Protein AF-A0A142XXQ1-F1 (afdb_monomer_lite)

Structure (mmCIF, N/CA/C/O backbone):
data_AF-A0A142XXQ1-F1
#
_entry.id   AF-A0A142XXQ1-F1
#
loop_
_atom_site.group_PDB
_atom_site.id
_atom_site.type_symbol
_atom_site.label_atom_id
_atom_site.label_alt_id
_atom_site.label_comp_id
_atom_site.label_asym_id
_atom_site.label_entity_id
_atom_site.label_seq_id
_atom_site.pdbx_PDB_ins_code
_atom_site.Cartn_x
_atom_site.Cartn_y
_atom_site.Cartn_z
_atom_site.occupancy
_atom_site.B_iso_or_equiv
_atom_site.auth_seq_id
_atom_site.auth_comp_id
_atom_site.auth_asym_id
_atom_site.auth_atom_id
_atom_site.pdbx_PDB_model_num
ATOM 1 N N . MET A 1 1 ? -25.961 -19.374 -1.784 1.00 35.44 1 MET A N 1
ATOM 2 C CA . MET A 1 1 ? -25.341 -18.163 -1.207 1.00 35.44 1 MET A CA 1
ATOM 3 C C . MET A 1 1 ? -23.900 -18.529 -0.910 1.00 35.44 1 MET A C 1
ATOM 5 O O . MET A 1 1 ? -23.683 -19.316 -0.005 1.00 35.44 1 MET A O 1
ATOM 9 N N . SER A 1 2 ? -22.962 -18.118 -1.765 1.00 38.94 2 SER A N 1
ATOM 10 C CA . SER A 1 2 ? -21.554 -18.515 -1.642 1.00 38.94 2 SER A CA 1
ATOM 11 C C . SER A 1 2 ? -20.937 -17.800 -0.444 1.00 38.94 2 SER A C 1
ATOM 13 O O . SER A 1 2 ? -20.939 -16.570 -0.411 1.00 38.94 2 SER A O 1
ATOM 15 N N . GLU A 1 3 ? -20.438 -18.556 0.531 1.00 44.56 3 GLU A N 1
ATOM 16 C CA . GLU A 1 3 ? -19.576 -18.030 1.585 1.00 44.56 3 GLU A CA 1
ATOM 17 C C . GLU A 1 3 ? -18.365 -17.368 0.923 1.00 44.56 3 GLU A C 1
ATOM 19 O O . GLU A 1 3 ? -17.598 -18.005 0.202 1.00 44.56 3 GLU A O 1
ATOM 24 N N . LEU A 1 4 ? -18.233 -16.057 1.117 1.00 40.56 4 LEU A N 1
ATOM 25 C CA . LEU A 1 4 ? -17.025 -15.317 0.784 1.00 40.56 4 LEU A CA 1
ATOM 26 C C . LEU A 1 4 ? -15.927 -15.818 1.722 1.00 40.56 4 LEU A C 1
ATOM 28 O O . LEU A 1 4 ? -15.779 -15.326 2.842 1.00 40.56 4 LEU A O 1
ATOM 32 N N . THR A 1 5 ? -15.178 -16.825 1.278 1.00 44.53 5 THR A N 1
ATOM 33 C CA . THR A 1 5 ? -13.902 -17.201 1.882 1.00 44.53 5 THR A CA 1
ATOM 34 C C . THR A 1 5 ? -13.072 -15.933 2.006 1.00 44.53 5 THR A C 1
ATOM 36 O O . THR A 1 5 ? -12.793 -15.266 1.009 1.00 44.53 5 THR A O 1
ATOM 39 N N . LYS A 1 6 ? -12.740 -15.561 3.241 1.00 52.19 6 LYS A N 1
ATOM 40 C CA . LYS A 1 6 ? -11.874 -14.430 3.560 1.00 52.19 6 LYS A CA 1
ATOM 41 C C . LYS A 1 6 ? -10.534 -14.714 2.878 1.00 52.19 6 LYS A C 1
ATOM 43 O O . LYS A 1 6 ? -9.778 -15.539 3.371 1.00 52.19 6 LYS A O 1
ATOM 48 N N . VAL A 1 7 ? -10.305 -14.138 1.698 1.00 60.75 7 VAL A N 1
ATOM 49 C CA . VAL A 1 7 ? -9.060 -14.336 0.952 1.00 60.75 7 VAL A CA 1
ATOM 50 C C . VAL A 1 7 ? -7.937 -13.846 1.857 1.00 60.75 7 VAL A C 1
ATOM 52 O O . VAL A 1 7 ? -7.875 -12.658 2.178 1.00 60.75 7 VAL A O 1
ATOM 55 N N . GLU A 1 8 ? -7.111 -14.769 2.346 1.00 83.50 8 GLU A N 1
ATOM 56 C CA . GLU A 1 8 ? -5.894 -14.398 3.053 1.00 83.50 8 GLU A CA 1
ATOM 57 C C . GLU A 1 8 ? -4.960 -13.733 2.050 1.00 83.50 8 GLU A C 1
ATOM 59 O O . GLU A 1 8 ? -4.681 -14.263 0.975 1.00 83.50 8 GLU A O 1
ATOM 64 N N . LEU A 1 9 ? -4.530 -12.520 2.387 1.00 89.62 9 LEU A N 1
ATOM 65 C CA . LEU A 1 9 ? -3.583 -11.784 1.569 1.00 89.62 9 LEU A CA 1
ATOM 66 C C . LEU A 1 9 ? -2.217 -12.470 1.636 1.00 89.62 9 LEU A C 1
ATOM 68 O O . LEU A 1 9 ? -1.838 -12.941 2.713 1.00 89.62 9 LEU A O 1
ATOM 72 N N . PRO A 1 10 ? -1.440 -12.465 0.540 1.00 96.00 10 PRO A N 1
ATOM 73 C CA . PRO A 1 10 ? -0.059 -12.921 0.579 1.00 96.00 10 PRO A CA 1
ATOM 74 C C . PRO A 1 10 ? 0.729 -12.220 1.696 1.00 96.00 10 PRO A C 1
ATOM 76 O O . PRO A 1 10 ? 0.635 -11.001 1.868 1.00 96.00 10 PRO A O 1
ATOM 79 N N . GLU A 1 11 ? 1.535 -12.974 2.447 1.00 95.38 11 GLU A N 1
ATOM 80 C CA . GLU A 1 11 ? 2.292 -12.450 3.597 1.00 95.38 11 GLU A CA 1
ATOM 81 C C . GLU A 1 11 ? 3.197 -11.270 3.206 1.00 95.38 11 GLU A 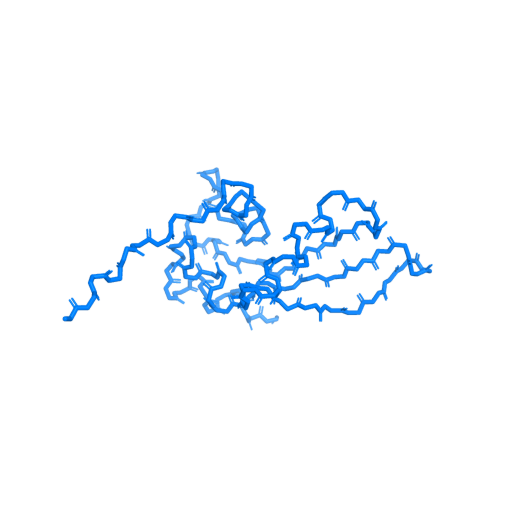C 1
ATOM 83 O O . GLU A 1 11 ? 3.302 -10.273 3.923 1.00 95.38 11 GLU A O 1
ATOM 88 N N . GLU A 1 12 ? 3.801 -11.353 2.020 1.00 96.44 12 GLU A N 1
ATOM 89 C CA . GLU A 1 12 ? 4.608 -10.289 1.428 1.00 96.44 12 GLU A CA 1
ATOM 90 C C . GLU A 1 12 ? 3.823 -8.976 1.288 1.00 96.44 12 GLU A C 1
ATOM 92 O O . GLU A 1 12 ? 4.331 -7.913 1.650 1.00 96.44 12 GLU A O 1
ATOM 97 N N . TRP A 1 13 ? 2.570 -9.039 0.828 1.00 97.62 13 TRP A N 1
ATOM 98 C CA . TRP A 1 13 ? 1.723 -7.858 0.654 1.00 97.62 13 TRP A CA 1
ATOM 99 C C . TRP A 1 13 ? 1.422 -7.218 2.002 1.00 97.62 13 TRP A C 1
ATOM 101 O O . TRP A 1 13 ? 1.576 -6.008 2.172 1.00 97.62 13 TRP A O 1
ATOM 111 N N . VAL A 1 14 ? 1.059 -8.040 2.993 1.00 97.19 14 VAL A N 1
ATOM 112 C CA . VAL A 1 14 ? 0.821 -7.576 4.365 1.00 97.19 14 VAL A CA 1
ATOM 113 C C . VAL A 1 14 ? 2.079 -6.916 4.920 1.00 97.19 14 VAL A C 1
ATOM 115 O O . VAL A 1 14 ? 1.987 -5.836 5.509 1.00 97.19 14 VAL A O 1
ATOM 118 N N . ARG A 1 15 ? 3.262 -7.504 4.701 1.00 97.38 15 ARG A N 1
ATOM 119 C CA . ARG A 1 15 ? 4.537 -6.937 5.155 1.00 97.38 15 ARG A CA 1
ATOM 120 C C . ARG A 1 15 ? 4.831 -5.593 4.494 1.00 97.38 15 ARG A C 1
ATOM 122 O O . ARG A 1 15 ? 5.156 -4.639 5.207 1.00 97.38 15 ARG A O 1
ATOM 129 N N . LEU A 1 16 ? 4.719 -5.499 3.169 1.00 97.69 16 LEU A N 1
ATOM 130 C CA . LEU A 1 16 ? 4.997 -4.271 2.422 1.00 97.69 16 LEU A CA 1
ATOM 131 C C . LEU A 1 16 ? 4.012 -3.162 2.783 1.00 97.69 16 LEU A C 1
ATOM 133 O O . LEU A 1 16 ? 4.452 -2.062 3.108 1.00 97.69 16 LEU A O 1
ATOM 137 N N . LEU A 1 17 ? 2.709 -3.448 2.830 1.00 97.81 17 LEU A N 1
ATOM 138 C CA . LEU A 1 17 ? 1.693 -2.488 3.269 1.00 97.81 17 LEU A CA 1
ATOM 139 C C . LEU A 1 17 ? 1.942 -2.041 4.714 1.00 97.81 17 LEU A C 1
ATOM 141 O O . LEU A 1 17 ? 1.962 -0.843 4.992 1.00 97.81 17 LEU A O 1
ATOM 145 N N . THR A 1 18 ? 2.214 -2.975 5.631 1.00 97.50 18 THR A N 1
ATOM 146 C CA . THR A 1 18 ? 2.514 -2.662 7.041 1.00 97.50 18 THR A CA 1
ATOM 147 C C . THR A 1 18 ? 3.739 -1.765 7.162 1.00 97.50 18 THR A C 1
ATOM 149 O O . THR A 1 18 ? 3.740 -0.811 7.950 1.00 97.50 18 THR A O 1
ATOM 152 N N . HIS A 1 19 ? 4.781 -2.044 6.376 1.00 96.44 19 HIS A N 1
ATOM 153 C CA . HIS A 1 19 ? 5.945 -1.182 6.297 1.00 96.44 19 HIS A CA 1
ATOM 154 C C . HIS A 1 19 ? 5.531 0.192 5.768 1.00 96.44 19 HIS A C 1
ATOM 156 O O . HIS A 1 19 ? 5.638 1.166 6.512 1.00 96.44 19 HIS A O 1
ATOM 162 N N . THR A 1 20 ? 5.005 0.284 4.550 1.00 96.50 20 THR A N 1
ATOM 163 C CA . THR A 1 20 ? 4.626 1.535 3.872 1.00 96.50 20 THR A CA 1
ATOM 164 C C . THR A 1 20 ? 3.713 2.425 4.694 1.00 96.50 20 THR A C 1
ATOM 166 O O . THR A 1 20 ? 3.900 3.634 4.675 1.00 96.50 20 THR A O 1
ATOM 169 N N . LEU A 1 21 ? 2.797 1.848 5.472 1.00 97.44 21 LEU A N 1
ATOM 170 C CA . LEU A 1 21 ? 1.838 2.578 6.305 1.00 97.44 21 LEU A CA 1
ATOM 171 C C . LEU A 1 21 ? 2.367 2.891 7.713 1.00 97.44 21 LEU A C 1
ATOM 173 O O . LEU A 1 21 ? 1.662 3.452 8.554 1.00 97.44 21 LEU A O 1
ATOM 177 N N . GLY A 1 22 ? 3.613 2.510 8.006 1.00 96.62 22 GLY A N 1
ATOM 178 C CA . GLY A 1 22 ? 4.228 2.751 9.309 1.00 96.62 22 GLY A CA 1
ATOM 179 C C . GLY A 1 22 ? 3.483 2.048 10.447 1.00 96.62 22 GLY A C 1
ATOM 180 O O . GLY A 1 22 ? 3.424 2.569 11.559 1.00 96.62 22 GLY A O 1
ATOM 181 N N . ALA A 1 23 ? 2.882 0.891 10.164 1.00 97.06 23 ALA A N 1
ATOM 182 C CA . ALA A 1 23 ? 2.007 0.153 11.073 1.00 97.06 23 ALA A CA 1
ATOM 183 C C . ALA A 1 23 ? 2.716 -1.010 11.794 1.00 97.06 23 ALA A C 1
ATOM 185 O O . ALA A 1 23 ? 2.077 -1.847 12.427 1.00 97.06 23 ALA A O 1
ATOM 186 N N . GLY A 1 24 ? 4.049 -1.073 11.713 1.00 94.75 24 GLY A N 1
ATOM 187 C CA . GLY A 1 24 ? 4.837 -2.127 12.349 1.00 94.75 24 GLY A CA 1
ATOM 188 C C . GLY A 1 24 ? 4.702 -2.144 13.876 1.00 94.75 24 GLY A C 1
ATOM 189 O O . GLY A 1 24 ? 4.470 -1.114 14.511 1.00 94.75 24 GLY A O 1
ATOM 190 N N . ALA A 1 25 ? 4.930 -3.312 14.483 1.00 92.38 25 ALA A N 1
ATOM 191 C CA . ALA A 1 25 ? 4.730 -3.550 15.918 1.00 92.38 25 ALA A CA 1
ATOM 192 C C . ALA A 1 25 ? 5.520 -2.604 16.849 1.00 92.38 25 ALA A C 1
ATOM 194 O O . ALA A 1 25 ? 5.095 -2.344 17.972 1.00 92.38 25 ALA A O 1
ATOM 195 N N . ARG A 1 26 ? 6.658 -2.066 16.388 1.00 94.25 26 ARG A N 1
ATOM 196 C CA . ARG A 1 26 ? 7.496 -1.121 17.152 1.00 94.25 26 ARG A CA 1
ATOM 197 C C . ARG A 1 26 ? 7.016 0.335 17.070 1.00 94.25 26 ARG A C 1
ATOM 199 O O . ARG A 1 26 ? 7.505 1.178 17.817 1.00 94.25 26 ARG A O 1
ATOM 206 N N . VAL A 1 27 ? 6.080 0.652 16.174 1.00 95.00 27 VAL A N 1
ATOM 207 C CA . VAL A 1 27 ? 5.541 2.005 15.995 1.00 95.00 27 VAL A CA 1
ATOM 208 C C . VAL A 1 27 ? 4.313 2.181 16.884 1.00 95.00 27 VAL A C 1
ATOM 210 O O . VAL A 1 27 ? 3.401 1.354 16.882 1.00 95.00 27 VAL A O 1
ATOM 213 N N . ARG A 1 28 ? 4.260 3.284 17.642 1.00 95.62 28 ARG A N 1
ATOM 214 C CA . ARG A 1 28 ? 3.089 3.626 18.468 1.00 95.62 28 ARG A CA 1
ATOM 215 C C . ARG A 1 28 ? 1.832 3.682 17.590 1.00 95.62 28 ARG A C 1
ATOM 217 O O . ARG A 1 28 ? 1.845 4.355 16.565 1.00 95.62 28 ARG A O 1
ATOM 224 N N . LYS A 1 29 ? 0.722 3.067 18.022 1.00 94.88 29 LYS A N 1
ATOM 225 C CA . LYS A 1 29 ? -0.545 3.021 17.254 1.00 94.88 29 LYS A CA 1
ATOM 226 C C . LYS A 1 29 ? -1.065 4.400 16.824 1.00 94.88 29 LYS A C 1
ATOM 228 O O . LYS A 1 29 ? -1.632 4.540 15.746 1.00 94.88 29 LYS A O 1
ATOM 233 N N . SER A 1 30 ? -0.831 5.436 17.634 1.00 94.88 30 SER A N 1
ATOM 234 C CA . SER A 1 30 ? -1.190 6.825 17.305 1.00 94.88 30 SER A CA 1
ATOM 235 C C . SER A 1 30 ? -0.417 7.403 16.116 1.00 94.88 30 SER A C 1
ATOM 237 O O . SER A 1 30 ? -0.832 8.413 15.559 1.00 94.88 30 SER A O 1
ATOM 239 N N . LYS A 1 31 ? 0.692 6.771 15.722 1.00 95.56 31 LYS A N 1
ATOM 240 C CA . LYS A 1 31 ? 1.495 7.133 14.555 1.00 95.56 31 LYS A CA 1
ATOM 241 C C . LYS A 1 31 ? 1.180 6.282 13.333 1.00 95.56 31 LYS A C 1
ATOM 243 O O . LYS A 1 31 ? 1.570 6.679 12.253 1.00 95.56 31 LYS A O 1
ATOM 248 N N . HIS A 1 32 ? 0.467 5.163 13.449 1.00 97.25 32 HIS A N 1
ATOM 249 C CA . HIS A 1 32 ? 0.108 4.357 12.273 1.00 97.25 32 HIS A CA 1
ATOM 250 C C . HIS A 1 32 ? -0.604 5.218 11.223 1.00 97.25 32 HIS A C 1
ATOM 252 O O . HIS A 1 32 ? -1.449 6.044 11.591 1.00 97.25 32 HIS A O 1
ATOM 258 N N . GLY A 1 33 ? -0.241 5.028 9.956 1.00 96.62 33 GLY A N 1
ATOM 259 C CA . GLY A 1 33 ? -0.694 5.848 8.836 1.00 96.62 33 GLY A CA 1
ATOM 260 C C . GLY A 1 33 ? 0.058 7.169 8.666 1.00 96.62 33 GLY A C 1
ATOM 261 O O . GLY A 1 33 ? -0.361 7.971 7.858 1.00 96.62 33 GLY A O 1
ATOM 262 N N . TYR A 1 34 ? 1.156 7.443 9.384 1.00 95.25 34 TYR A N 1
ATOM 263 C CA . TYR A 1 34 ? 1.922 8.694 9.186 1.00 95.25 34 TYR A CA 1
ATOM 264 C C . TYR A 1 34 ? 2.604 8.810 7.810 1.00 95.25 34 TYR A C 1
ATOM 266 O O . TYR A 1 34 ? 3.195 9.838 7.495 1.00 95.25 34 TYR A O 1
ATOM 274 N N . ARG A 1 35 ? 2.606 7.724 7.037 1.00 93.81 35 ARG A N 1
ATOM 275 C CA . ARG A 1 35 ? 3.109 7.646 5.669 1.00 93.81 35 ARG A CA 1
ATOM 276 C C . ARG A 1 35 ? 2.197 6.733 4.860 1.00 93.81 35 ARG A C 1
ATOM 278 O O . ARG A 1 35 ? 1.549 5.857 5.431 1.00 93.81 35 ARG A O 1
ATOM 285 N N . ASN A 1 36 ? 2.175 6.937 3.548 1.00 96.69 36 ASN A N 1
ATOM 286 C CA . ASN A 1 36 ? 1.353 6.161 2.621 1.00 96.69 36 ASN A CA 1
ATOM 287 C C . ASN A 1 36 ? 1.974 6.070 1.219 1.00 96.69 36 ASN A C 1
ATOM 289 O O . ASN A 1 36 ? 1.284 6.082 0.205 1.00 96.69 36 ASN A O 1
ATOM 293 N N . HIS A 1 37 ? 3.301 6.049 1.134 1.00 95.12 37 HIS A N 1
ATOM 294 C CA . HIS A 1 37 ? 3.973 5.901 -0.148 1.00 95.12 37 HIS A CA 1
ATOM 295 C C . HIS A 1 37 ? 5.192 4.993 -0.044 1.00 95.12 37 HIS A C 1
ATOM 297 O O . HIS A 1 37 ? 5.896 4.972 0.969 1.00 95.12 37 HIS A O 1
ATOM 303 N N . PHE A 1 38 ? 5.432 4.247 -1.116 1.00 96.44 38 PHE A N 1
ATOM 304 C CA . PHE A 1 38 ? 6.591 3.390 -1.296 1.00 96.44 38 PHE A CA 1
ATOM 305 C C . PHE A 1 38 ? 7.269 3.723 -2.619 1.00 96.44 38 PHE A C 1
ATOM 307 O O . PHE A 1 38 ? 6.594 3.979 -3.611 1.00 96.44 38 PHE A O 1
ATOM 314 N N . CYS A 1 39 ? 8.597 3.705 -2.635 1.00 96.62 39 CYS A N 1
ATOM 315 C CA . CYS A 1 39 ? 9.388 3.883 -3.844 1.00 96.62 39 CYS A CA 1
ATOM 316 C C . CYS A 1 39 ? 10.074 2.555 -4.169 1.00 96.62 39 CYS A C 1
ATOM 318 O O . CYS A 1 39 ? 10.958 2.124 -3.426 1.00 96.62 39 CYS A O 1
ATOM 320 N N . ALA A 1 40 ? 9.652 1.893 -5.246 1.00 97.12 40 ALA A N 1
ATOM 321 C CA . ALA A 1 40 ? 10.283 0.662 -5.716 1.00 97.12 40 ALA A CA 1
ATOM 322 C C . ALA A 1 40 ? 11.257 0.963 -6.858 1.00 97.12 40 ALA A C 1
ATOM 324 O O . ALA A 1 40 ? 11.055 1.912 -7.616 1.00 97.12 40 ALA A O 1
ATOM 325 N N . VAL A 1 41 ? 12.302 0.149 -6.995 1.00 97.62 41 VAL A N 1
ATOM 326 C CA . VAL A 1 41 ? 13.161 0.145 -8.188 1.00 97.62 41 VAL A CA 1
ATOM 327 C C . VAL A 1 41 ? 12.463 -0.680 -9.267 1.00 97.62 41 VAL A C 1
ATOM 329 O O . VAL A 1 41 ? 12.054 -1.814 -9.004 1.00 97.62 41 VAL A O 1
ATOM 332 N N . ILE A 1 42 ? 12.304 -0.114 -10.459 1.00 96.94 42 ILE A N 1
ATOM 333 C CA . ILE A 1 42 ? 11.625 -0.769 -11.583 1.00 96.94 42 ILE A CA 1
ATOM 334 C C . ILE A 1 42 ? 12.414 -2.019 -11.999 1.00 96.94 42 ILE A C 1
ATOM 336 O O . ILE A 1 42 ? 13.641 -1.996 -12.055 1.00 96.94 42 ILE A O 1
ATOM 340 N N . GLY A 1 43 ? 11.704 -3.120 -12.264 1.00 95.88 43 GLY A N 1
ATOM 341 C CA . GLY A 1 43 ? 12.302 -4.409 -12.637 1.00 95.88 43 GLY A CA 1
ATOM 342 C C . GLY A 1 43 ? 12.808 -5.251 -11.461 1.00 95.88 43 GLY A C 1
ATOM 343 O O . GLY A 1 43 ? 13.488 -6.251 -11.675 1.00 95.88 43 GLY A O 1
ATOM 344 N N . THR A 1 44 ? 12.503 -4.859 -10.220 1.00 97.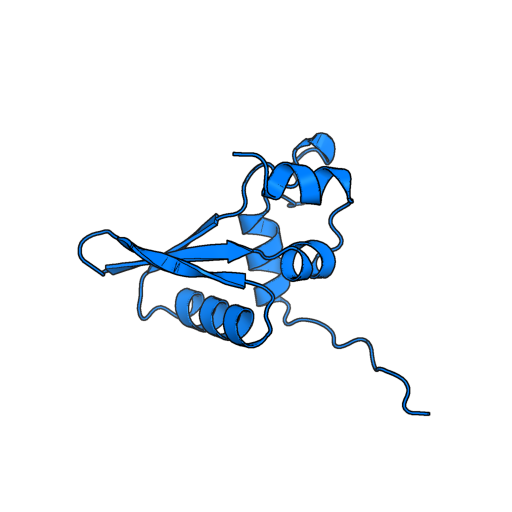56 44 THR A N 1
ATOM 345 C CA . THR A 1 44 ? 12.767 -5.690 -9.034 1.00 97.56 44 THR A CA 1
ATOM 346 C C . THR A 1 44 ? 11.530 -6.490 -8.624 1.00 97.56 44 THR A C 1
ATOM 348 O O . THR A 1 44 ? 10.418 -6.002 -8.828 1.00 97.56 44 THR A O 1
ATOM 351 N N . PRO A 1 45 ? 11.689 -7.633 -7.927 1.00 97.44 45 PRO A N 1
ATOM 352 C CA . PRO A 1 45 ? 10.552 -8.403 -7.414 1.00 97.44 45 PRO A CA 1
ATOM 353 C C . PRO A 1 45 ? 9.604 -7.575 -6.538 1.00 97.44 45 PRO A C 1
ATOM 355 O O . PRO A 1 45 ? 8.393 -7.748 -6.580 1.00 97.44 45 PRO A O 1
ATOM 358 N N . THR A 1 46 ? 10.135 -6.617 -5.771 1.00 97.00 46 THR A N 1
ATOM 359 C CA . THR A 1 46 ? 9.310 -5.698 -4.976 1.00 97.00 46 THR A CA 1
ATOM 360 C C . THR A 1 46 ? 8.399 -4.850 -5.861 1.00 97.00 46 THR A C 1
ATOM 362 O O . THR A 1 46 ? 7.258 -4.597 -5.488 1.00 97.00 46 THR A O 1
ATOM 365 N N . CYS A 1 47 ? 8.885 -4.400 -7.021 1.00 97.31 47 CYS A N 1
ATOM 366 C CA . CYS A 1 47 ? 8.067 -3.672 -7.986 1.00 97.31 47 CYS A CA 1
ATOM 367 C C . CYS A 1 47 ? 6.925 -4.554 -8.494 1.00 97.31 47 CYS A C 1
ATOM 369 O O . CYS A 1 47 ? 5.786 -4.103 -8.475 1.00 97.31 47 CYS A O 1
ATOM 371 N N . ASP A 1 48 ? 7.211 -5.804 -8.860 1.00 97.81 48 ASP A N 1
ATOM 372 C CA . ASP A 1 48 ? 6.201 -6.745 -9.361 1.00 97.81 48 ASP A CA 1
ATOM 373 C C . ASP A 1 48 ? 5.104 -6.995 -8.319 1.00 97.81 48 ASP A C 1
ATOM 375 O O . ASP A 1 48 ? 3.919 -6.908 -8.630 1.00 97.81 48 ASP A O 1
ATOM 379 N N . VAL A 1 49 ? 5.483 -7.166 -7.049 1.00 98.06 49 VAL A N 1
ATOM 380 C CA . VAL A 1 49 ? 4.526 -7.318 -5.944 1.00 98.06 49 VAL A CA 1
ATOM 381 C C . VAL A 1 49 ? 3.635 -6.079 -5.769 1.00 98.06 49 VAL A C 1
ATOM 383 O O . VAL A 1 49 ? 2.440 -6.201 -5.496 1.00 98.06 49 VAL A O 1
ATOM 386 N N . TRP A 1 50 ? 4.180 -4.868 -5.923 1.00 98.25 50 TRP A N 1
ATOM 387 C CA . TRP A 1 50 ? 3.357 -3.654 -5.893 1.00 98.25 50 TRP A CA 1
ATOM 388 C C . TRP A 1 50 ? 2.410 -3.568 -7.087 1.00 98.25 50 TRP A C 1
ATOM 390 O O . TRP A 1 50 ? 1.268 -3.150 -6.910 1.00 98.25 50 TRP A O 1
ATOM 400 N N . GLU A 1 51 ? 2.838 -3.996 -8.272 1.00 98.06 51 GLU A N 1
ATOM 401 C CA . GLU A 1 51 ? 1.974 -4.039 -9.453 1.00 98.06 51 GLU A CA 1
ATOM 402 C C . GLU A 1 51 ? 0.844 -5.067 -9.315 1.00 98.06 51 GLU A C 1
ATOM 404 O O . GLU A 1 51 ? -0.297 -4.791 -9.698 1.00 98.06 51 GLU A O 1
ATOM 409 N N . GLU A 1 52 ? 1.109 -6.212 -8.684 1.00 98.00 52 GLU A N 1
ATOM 410 C CA . GLU A 1 52 ? 0.058 -7.148 -8.289 1.00 98.00 52 GLU A CA 1
ATOM 411 C C . GLU A 1 52 ? -0.939 -6.473 -7.338 1.00 98.00 52 GLU A C 1
ATOM 413 O O . GLU A 1 52 ? -2.138 -6.465 -7.615 1.00 98.00 52 GLU A O 1
ATOM 418 N N . MET A 1 53 ? -0.474 -5.813 -6.271 1.00 98.25 53 MET A N 1
ATOM 419 C CA . MET A 1 53 ? -1.362 -5.091 -5.348 1.00 98.25 53 MET A CA 1
ATOM 420 C C . MET A 1 53 ? -2.181 -3.990 -6.040 1.00 98.25 53 MET A C 1
ATOM 422 O O . MET A 1 53 ? -3.335 -3.767 -5.662 1.00 98.25 53 MET A O 1
ATOM 426 N N . VAL A 1 54 ? -1.626 -3.327 -7.061 1.00 98.38 54 VAL A N 1
ATOM 427 C CA . VAL A 1 54 ? -2.360 -2.370 -7.906 1.00 98.38 54 VAL A CA 1
ATOM 428 C C . VAL A 1 54 ? -3.490 -3.070 -8.661 1.00 98.38 54 VAL A C 1
ATOM 430 O O . VAL A 1 54 ? -4.621 -2.586 -8.642 1.00 98.38 54 VAL A O 1
ATOM 433 N N . SER A 1 55 ? -3.233 -4.234 -9.265 1.00 97.75 55 SER A N 1
ATOM 434 C CA . SER A 1 55 ? -4.269 -4.999 -9.981 1.00 97.75 55 SER A CA 1
ATOM 435 C C . SER A 1 55 ? -5.423 -5.472 -9.080 1.00 97.75 55 SER A C 1
ATOM 437 O O . SER A 1 55 ? -6.549 -5.615 -9.551 1.00 97.75 55 SER A O 1
ATOM 439 N N . TYR A 1 56 ? -5.171 -5.634 -7.777 1.00 96.88 56 TYR A N 1
ATOM 440 C CA . TYR A 1 56 ? -6.181 -5.961 -6.759 1.00 96.88 56 TYR A CA 1
ATOM 441 C C . TYR A 1 56 ? -6.811 -4.718 -6.097 1.00 96.88 56 TYR A C 1
ATOM 443 O O . TYR A 1 56 ? -7.644 -4.852 -5.198 1.00 96.88 56 TYR A O 1
ATOM 451 N N . GLY A 1 57 ? -6.422 -3.504 -6.501 1.00 97.75 57 GLY A N 1
ATOM 452 C CA . GLY A 1 57 ? -6.944 -2.245 -5.958 1.00 97.75 57 GLY A CA 1
ATOM 453 C C . GLY A 1 57 ? -6.479 -1.911 -4.534 1.00 97.75 57 GLY A C 1
ATOM 454 O O . GLY A 1 57 ? -7.059 -1.041 -3.880 1.00 97.75 57 GLY A O 1
ATOM 455 N N . LEU A 1 58 ? -5.442 -2.583 -4.027 1.00 98.06 58 LEU A N 1
ATOM 456 C CA . LEU A 1 58 ? -4.859 -2.321 -2.703 1.00 98.06 58 LEU A CA 1
ATOM 457 C C . LEU A 1 58 ? -3.819 -1.192 -2.731 1.00 98.06 58 LEU A C 1
ATOM 459 O O . LEU A 1 58 ? -3.487 -0.619 -1.690 1.00 98.06 58 LEU A O 1
ATOM 463 N N . ALA A 1 59 ? -3.323 -0.855 -3.919 1.00 98.38 59 ALA A N 1
ATOM 464 C CA . ALA A 1 59 ? -2.384 0.227 -4.149 1.00 98.38 59 ALA A CA 1
ATOM 465 C C . ALA A 1 59 ? -2.711 0.987 -5.440 1.00 98.38 59 ALA A C 1
ATOM 467 O O . ALA A 1 59 ? -3.391 0.479 -6.327 1.00 98.38 59 ALA A O 1
ATOM 468 N N . GLU A 1 60 ? -2.190 2.201 -5.545 1.00 98.12 60 GLU A N 1
ATOM 469 C CA . GLU A 1 60 ? -2.227 3.037 -6.737 1.00 98.12 60 GLU A CA 1
ATOM 470 C C . GLU A 1 60 ? -0.815 3.248 -7.263 1.00 98.12 60 GLU A C 1
ATOM 472 O O . GLU A 1 60 ? 0.127 3.504 -6.503 1.00 98.12 60 GLU A O 1
ATOM 477 N N . ARG A 1 61 ? -0.688 3.164 -8.587 1.00 96.94 61 ARG A N 1
ATOM 478 C CA . ARG A 1 61 ? 0.549 3.452 -9.301 1.00 96.94 61 ARG A CA 1
ATOM 479 C C . ARG A 1 61 ? 0.725 4.967 -9.431 1.00 96.94 61 ARG A C 1
ATOM 481 O O . ARG A 1 61 ? -0.123 5.647 -10.002 1.00 96.94 61 ARG A O 1
ATOM 488 N N . GLY A 1 62 ? 1.833 5.485 -8.917 1.00 94.06 62 GLY A N 1
ATOM 489 C CA . GLY A 1 62 ? 2.260 6.870 -9.091 1.00 94.06 62 GLY A CA 1
ATOM 490 C C . GLY A 1 62 ? 3.215 7.055 -10.275 1.00 94.06 62 GLY A C 1
ATOM 491 O O . GLY A 1 62 ? 3.425 6.156 -11.089 1.00 94.06 62 GLY A O 1
ATOM 492 N N . GLY A 1 63 ? 3.812 8.246 -10.353 1.00 92.62 63 GLY A N 1
ATOM 493 C CA . GLY A 1 63 ? 4.802 8.583 -11.376 1.00 92.62 63 GLY A CA 1
ATOM 494 C C . GLY A 1 63 ? 6.147 7.872 -11.196 1.00 92.62 63 GLY A C 1
ATOM 495 O O . GLY A 1 63 ? 6.493 7.391 -10.110 1.00 92.62 63 GLY A O 1
ATOM 496 N N . GLU A 1 64 ? 6.919 7.845 -12.280 1.00 96.25 64 GLU A N 1
ATOM 497 C CA . GLU A 1 64 ? 8.316 7.419 -12.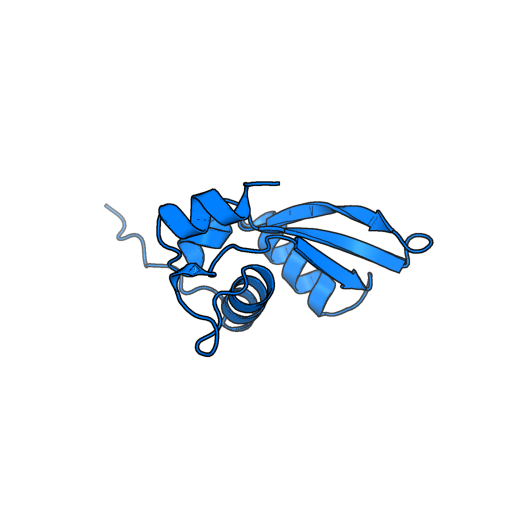267 1.00 96.25 64 GLU A CA 1
ATOM 498 C C . GLU A 1 64 ? 9.242 8.570 -11.866 1.00 96.25 64 GLU A C 1
ATOM 500 O O . GLU A 1 64 ? 8.993 9.732 -12.188 1.00 96.25 64 GLU A O 1
ATOM 505 N N . ILE A 1 65 ? 10.326 8.242 -11.168 1.00 93.44 65 ILE A N 1
ATOM 506 C CA . ILE A 1 65 ? 11.358 9.182 -10.725 1.00 93.44 65 ILE A CA 1
ATOM 507 C C . ILE A 1 65 ? 12.760 8.593 -10.930 1.00 93.44 65 ILE A C 1
ATOM 509 O O . ILE A 1 65 ? 12.912 7.446 -11.353 1.00 93.44 65 ILE A O 1
ATOM 513 N N . ASN A 1 66 ? 13.793 9.387 -10.629 1.00 93.56 66 ASN A N 1
ATOM 514 C CA . ASN A 1 66 ? 15.203 9.009 -10.764 1.00 93.56 66 ASN A CA 1
ATOM 515 C C . ASN A 1 66 ? 15.544 8.508 -12.178 1.00 93.56 66 ASN A C 1
ATOM 517 O O . ASN A 1 66 ? 16.036 7.396 -12.342 1.00 93.56 66 ASN A O 1
ATOM 521 N N . ASN A 1 67 ? 15.258 9.311 -13.210 1.00 94.50 67 ASN A N 1
ATOM 522 C CA . ASN A 1 67 ? 15.469 8.938 -14.617 1.00 94.50 67 ASN A CA 1
ATOM 523 C C . ASN A 1 67 ? 14.775 7.614 -14.993 1.00 94.50 67 ASN A C 1
ATOM 525 O O . ASN A 1 67 ? 15.382 6.750 -15.619 1.00 94.50 67 ASN A O 1
ATOM 529 N N . SER A 1 68 ? 13.522 7.439 -14.556 1.00 94.00 68 SER A N 1
ATOM 530 C CA . SER A 1 68 ? 12.728 6.225 -14.794 1.00 94.00 68 SER A CA 1
ATOM 531 C C . SER A 1 68 ? 13.343 4.933 -14.244 1.00 94.00 68 SER A C 1
ATOM 533 O O . SER A 1 68 ? 13.079 3.846 -14.746 1.00 94.00 68 SER A O 1
ATOM 535 N N . THR A 1 69 ? 14.147 5.023 -13.181 1.00 97.06 69 THR A N 1
ATOM 536 C CA . THR A 1 69 ? 14.651 3.834 -12.466 1.00 97.06 69 THR A CA 1
ATOM 537 C C . THR A 1 69 ? 13.764 3.439 -11.289 1.00 97.06 69 THR A C 1
ATOM 539 O O . THR A 1 69 ? 13.822 2.304 -10.815 1.00 97.06 69 THR A O 1
ATOM 542 N N . ASN A 1 70 ? 12.908 4.350 -10.823 1.00 97.12 70 ASN A N 1
ATOM 543 C CA . ASN A 1 70 ? 12.061 4.156 -9.657 1.00 97.12 70 ASN A CA 1
ATOM 544 C C . ASN A 1 70 ? 10.604 4.520 -9.944 1.00 97.12 70 ASN A C 1
ATOM 546 O O . ASN A 1 70 ? 10.328 5.439 -10.712 1.00 97.12 70 ASN A O 1
ATOM 550 N N . ARG A 1 71 ? 9.671 3.851 -9.264 1.00 97.00 71 ARG A N 1
ATOM 551 C CA . ARG A 1 71 ? 8.233 4.129 -9.335 1.00 97.00 71 ARG A CA 1
ATOM 552 C C . ARG A 1 71 ? 7.642 4.282 -7.941 1.00 97.00 71 ARG A C 1
ATOM 554 O O . ARG A 1 71 ? 7.936 3.480 -7.049 1.00 97.00 71 ARG A O 1
ATOM 561 N N . TYR A 1 72 ? 6.811 5.307 -7.766 1.00 96.06 72 TYR A N 1
ATOM 562 C CA . TYR A 1 72 ? 6.048 5.488 -6.535 1.00 96.06 72 TYR A CA 1
ATOM 563 C C . TYR A 1 72 ? 4.759 4.678 -6.548 1.00 96.06 72 TYR A C 1
ATOM 565 O O . TYR A 1 72 ? 4.076 4.591 -7.564 1.00 96.06 72 TYR A O 1
ATOM 573 N N . TYR A 1 73 ? 4.392 4.172 -5.379 1.00 98.00 73 TYR A N 1
ATOM 574 C CA . TYR A 1 73 ? 3.099 3.562 -5.105 1.00 98.00 73 TYR A CA 1
ATOM 575 C C . TYR A 1 73 ? 2.496 4.188 -3.861 1.00 98.00 73 TYR A C 1
ATOM 577 O O . TYR A 1 7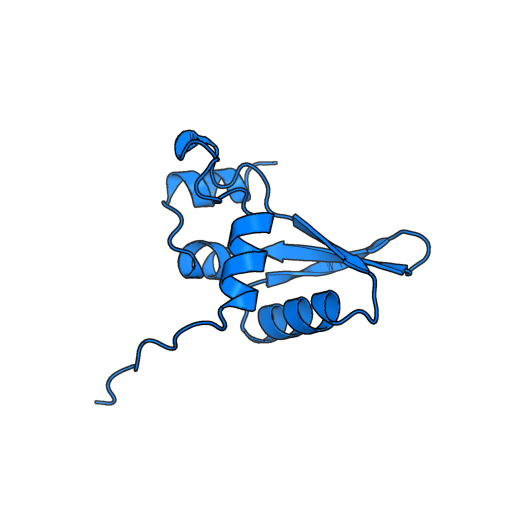3 ? 3.231 4.560 -2.942 1.00 98.00 73 TYR A O 1
ATOM 585 N N . ARG A 1 74 ? 1.170 4.279 -3.813 1.00 97.69 74 ARG A N 1
ATOM 586 C CA . ARG A 1 74 ? 0.414 4.695 -2.624 1.00 97.69 74 ARG A CA 1
ATOM 587 C C . ARG A 1 74 ? -0.548 3.591 -2.227 1.00 97.69 74 ARG A C 1
ATOM 589 O O . ARG A 1 74 ? -1.125 2.966 -3.109 1.00 97.69 74 ARG A O 1
ATOM 596 N N . ALA A 1 75 ? -0.724 3.315 -0.937 1.00 98.00 75 ALA A N 1
ATOM 597 C CA . ALA A 1 75 ? -1.762 2.369 -0.538 1.00 98.00 75 ALA A CA 1
ATOM 598 C C . ALA A 1 75 ? -3.134 3.048 -0.641 1.00 98.00 75 ALA A C 1
ATOM 600 O O . ALA A 1 75 ? -3.301 4.211 -0.262 1.00 98.00 75 ALA A O 1
ATOM 601 N N . THR A 1 76 ? -4.125 2.313 -1.137 1.00 98.25 76 THR A N 1
ATOM 602 C CA . THR A 1 76 ? -5.515 2.783 -1.162 1.00 98.25 76 THR A CA 1
ATOM 603 C C . THR A 1 76 ? -6.151 2.625 0.215 1.00 98.25 76 THR A C 1
ATOM 605 O O . THR A 1 76 ? -5.607 1.982 1.121 1.00 98.25 76 THR A O 1
ATOM 608 N N . GLU A 1 77 ? -7.358 3.162 0.391 1.00 98.00 77 GLU A N 1
ATOM 609 C CA . GLU A 1 77 ? -8.142 2.884 1.594 1.00 98.00 77 GLU A CA 1
ATOM 610 C C . GLU A 1 77 ? -8.392 1.371 1.764 1.00 98.00 77 GLU A C 1
ATOM 612 O O . GLU A 1 77 ? -8.383 0.863 2.889 1.00 98.00 77 GLU A O 1
ATOM 617 N N . ALA A 1 78 ? -8.555 0.631 0.659 1.00 97.75 78 ALA A N 1
ATOM 618 C CA . ALA A 1 78 ? -8.673 -0.825 0.682 1.00 97.75 78 ALA A CA 1
ATOM 619 C C . ALA A 1 78 ? -7.379 -1.492 1.173 1.00 97.75 78 ALA A C 1
ATOM 621 O O . ALA A 1 78 ? -7.448 -2.334 2.068 1.00 97.75 78 ALA A O 1
ATOM 622 N N . GLY A 1 79 ? -6.208 -1.058 0.691 1.00 97.56 79 GLY A N 1
ATOM 623 C CA . GLY A 1 79 ? -4.902 -1.510 1.191 1.00 97.56 79 GLY A CA 1
ATOM 624 C C . GLY A 1 79 ? -4.697 -1.228 2.682 1.00 97.56 79 GLY A C 1
ATOM 625 O O . GLY A 1 79 ? -4.176 -2.064 3.422 1.00 97.56 79 GLY A O 1
ATOM 626 N N . CYS A 1 80 ? -5.190 -0.088 3.168 1.00 97.94 80 CYS A N 1
ATOM 627 C CA . CYS A 1 80 ? -5.138 0.225 4.591 1.00 97.94 80 CYS A CA 1
ATOM 628 C C . CYS A 1 80 ? -6.027 -0.712 5.429 1.00 97.94 80 CYS A C 1
ATOM 630 O O . CYS A 1 80 ? -5.610 -1.220 6.475 1.00 97.94 80 CYS A O 1
ATOM 632 N N . LYS A 1 81 ? -7.262 -0.955 4.974 1.00 97.38 81 LYS A N 1
ATOM 633 C CA . LYS A 1 81 ? -8.212 -1.869 5.634 1.00 97.38 81 LYS A CA 1
ATOM 634 C C . LYS A 1 81 ? -7.723 -3.315 5.610 1.00 97.38 81 LYS A C 1
ATOM 636 O O . LYS A 1 81 ? -7.908 -4.021 6.598 1.00 97.38 81 LYS A O 1
ATOM 641 N N . ALA A 1 82 ? -7.069 -3.722 4.524 1.00 96.19 82 ALA A N 1
ATOM 642 C CA . ALA A 1 82 ? -6.480 -5.044 4.331 1.00 96.19 82 ALA A CA 1
ATOM 643 C C . ALA A 1 82 ? -5.511 -5.441 5.458 1.00 96.19 82 ALA A C 1
ATOM 645 O O . ALA A 1 82 ? -5.508 -6.596 5.877 1.00 96.19 82 ALA A O 1
ATOM 646 N N . ILE A 1 83 ? -4.756 -4.484 6.008 1.00 95.56 83 ILE A N 1
ATOM 647 C CA . ILE A 1 83 ? -3.853 -4.716 7.150 1.00 95.56 83 ILE A CA 1
ATOM 648 C C . ILE A 1 83 ? -4.452 -4.319 8.511 1.00 95.56 83 ILE A C 1
ATOM 650 O O . ILE A 1 83 ? -3.746 -4.264 9.517 1.00 95.56 83 ILE A O 1
ATOM 654 N N . GLY A 1 84 ? -5.751 -4.015 8.564 1.00 95.50 84 GLY A N 1
ATOM 655 C CA . GLY A 1 84 ? -6.467 -3.744 9.812 1.00 95.50 84 GLY A CA 1
ATOM 656 C C . GLY A 1 84 ? -6.216 -2.364 10.428 1.00 95.50 84 GLY A C 1
ATOM 657 O O . GLY A 1 84 ? -6.369 -2.201 11.642 1.00 95.50 84 GLY A O 1
ATOM 658 N N . LEU A 1 85 ? -5.844 -1.351 9.636 1.00 96.81 85 LEU A N 1
ATOM 659 C CA . LEU A 1 85 ? -5.715 0.015 10.154 1.00 96.81 85 LEU A CA 1
ATOM 660 C C . LEU A 1 85 ? -7.048 0.541 10.705 1.00 96.81 85 LEU A C 1
ATOM 662 O O . LEU A 1 85 ? -8.110 0.416 10.098 1.00 96.81 85 LEU A O 1
ATOM 666 N N . SER A 1 86 ? -6.978 1.203 11.862 1.00 97.12 86 SER A N 1
ATOM 667 C CA . SER A 1 86 ? -8.121 1.935 12.423 1.00 97.12 86 SER A CA 1
ATOM 668 C C . SER A 1 86 ? -8.536 3.104 11.522 1.00 97.12 86 SER A C 1
ATOM 670 O O . SER A 1 86 ? -7.689 3.690 10.851 1.00 97.12 86 SER A O 1
ATOM 672 N N . LYS A 1 87 ? -9.799 3.549 11.603 1.00 97.25 87 LYS A N 1
ATOM 673 C CA . LYS A 1 87 ? -10.293 4.733 10.867 1.00 97.25 87 LYS A CA 1
ATOM 674 C C . LYS A 1 87 ? -9.410 5.975 11.048 1.00 97.25 87 LYS A C 1
ATOM 676 O O . LYS A 1 87 ? -9.142 6.681 10.086 1.00 97.25 87 LYS A O 1
ATOM 681 N N . ALA A 1 88 ? -8.920 6.221 12.266 1.00 97.06 88 ALA A N 1
ATOM 682 C CA . ALA A 1 88 ? -8.043 7.358 12.546 1.00 97.06 88 ALA A CA 1
ATOM 683 C C . ALA A 1 88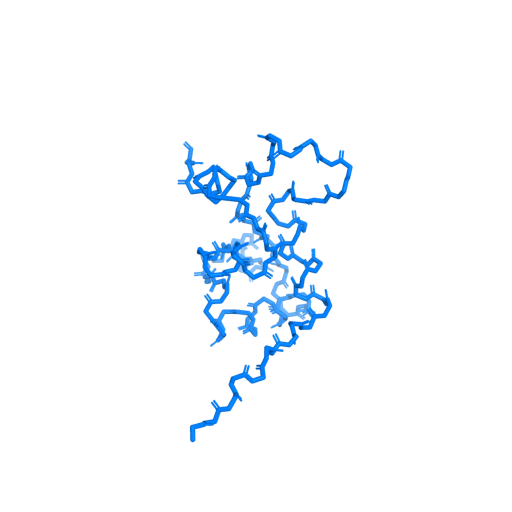 ? -6.674 7.230 11.855 1.00 97.06 88 ALA A C 1
ATOM 685 O O . ALA A 1 88 ? -6.093 8.229 11.450 1.00 97.06 88 ALA A O 1
ATOM 686 N N . ALA A 1 89 ? -6.158 6.007 11.736 1.00 97.56 89 ALA A N 1
ATOM 687 C CA . ALA A 1 89 ? -4.901 5.735 11.050 1.00 97.56 89 ALA A CA 1
ATOM 688 C C . ALA A 1 89 ? -5.054 5.788 9.528 1.00 97.56 89 ALA A C 1
ATOM 690 O O . ALA A 1 89 ? -4.191 6.349 8.867 1.00 97.56 89 ALA A O 1
ATOM 691 N N . ILE A 1 90 ? -6.178 5.293 8.999 1.00 98.19 90 ILE A N 1
ATOM 692 C CA . ILE A 1 90 ? -6.558 5.485 7.596 1.00 98.19 90 ILE A CA 1
ATOM 693 C C . ILE A 1 90 ? -6.595 6.978 7.288 1.00 98.19 90 ILE A C 1
ATOM 695 O O . ILE A 1 90 ? -5.911 7.405 6.377 1.00 98.19 90 ILE A O 1
ATOM 699 N N . LYS A 1 91 ? -7.310 7.784 8.085 1.00 97.38 91 LYS A N 1
ATOM 700 C CA . LYS A 1 91 ? -7.387 9.233 7.863 1.00 97.38 91 LYS A CA 1
ATOM 701 C C . LYS A 1 91 ? -5.996 9.873 7.756 1.00 97.38 91 LYS A C 1
ATOM 703 O O . LYS A 1 91 ? -5.737 10.557 6.778 1.00 97.38 91 LYS A O 1
ATOM 708 N N . ARG A 1 92 ? -5.093 9.576 8.699 1.00 97.12 92 ARG A N 1
ATOM 709 C CA . ARG A 1 92 ? -3.704 10.073 8.673 1.00 97.12 92 ARG A CA 1
ATOM 710 C C . ARG A 1 92 ? -2.928 9.668 7.421 1.00 97.12 92 ARG A C 1
ATOM 712 O O . ARG A 1 92 ? -2.124 10.454 6.951 1.00 97.12 92 ARG A O 1
ATOM 719 N N . ALA A 1 93 ? -3.176 8.477 6.875 1.00 97.19 93 ALA A N 1
ATOM 720 C CA . ALA A 1 93 ? -2.500 7.996 5.667 1.00 97.19 93 ALA A CA 1
ATOM 721 C C . ALA A 1 93 ? -2.836 8.820 4.412 1.00 97.19 93 ALA A C 1
ATOM 723 O O . ALA A 1 93 ? -2.145 8.702 3.404 1.00 97.19 93 ALA A O 1
ATOM 724 N N . PHE A 1 94 ? -3.879 9.647 4.467 1.00 96.75 94 PHE A N 1
ATOM 725 C CA . PHE A 1 94 ? -4.296 10.535 3.381 1.00 96.75 94 PHE A CA 1
ATOM 726 C C . PHE A 1 94 ? -4.257 12.016 3.781 1.00 96.75 94 PHE A C 1
ATOM 728 O O . PHE A 1 94 ? -4.755 12.859 3.041 1.00 96.75 94 PHE A O 1
ATOM 735 N N . GLU A 1 95 ? -3.706 12.337 4.953 1.00 91.38 95 GLU A N 1
ATOM 736 C CA . GLU A 1 95 ? -3.395 13.711 5.340 1.00 91.38 95 GLU A CA 1
ATOM 737 C C . GLU A 1 95 ? -1.992 14.035 4.795 1.00 91.38 95 GLU A C 1
ATOM 739 O O . GLU A 1 95 ? -1.023 13.383 5.186 1.00 91.38 95 GLU A O 1
ATOM 744 N N . ASP A 1 96 ? -1.910 14.990 3.863 1.00 60.09 96 ASP A N 1
ATOM 745 C CA . ASP A 1 96 ? -0.646 15.568 3.371 1.00 60.09 96 ASP A CA 1
ATOM 746 C C . ASP A 1 96 ? -0.073 16.590 4.372 1.00 60.09 96 ASP A C 1
ATOM 748 O O . ASP A 1 96 ? -0.856 17.425 4.893 1.00 60.09 96 ASP A O 1
#

Radius of gyration: 13.82 Å; chains: 1; bounding box: 41×34×33 Å

pLDDT: mean 92.26, std 14.0, range [35.44, 98.38]

Secondary structure (DSSP, 8-state):
-------PPPHHHHHHHHHHTT--TTS-GGGTTS--EEEEETTSHHHHHHHHHHHTTSEEEEEEETTTTEEEEEE-HHHHHHTT--HHHHHHHT--

Sequence (96 aa):
MSELTKVELPEEWVRLLTHTLGAGARVRKSKHGYRNHFCAVIGTPTCDVWEEMVSYGLAERGGEINNSTNRYYRATEAGCKAIGLSKAAIKRAFED

Foldseek 3Di:
DDPPDPPQDDPLLLVVLCVQQVVDPPGDLLCGLLGFKDKDFPPDPNVVSLVVCVVVQQKDWADADDVNRITMIGGDLN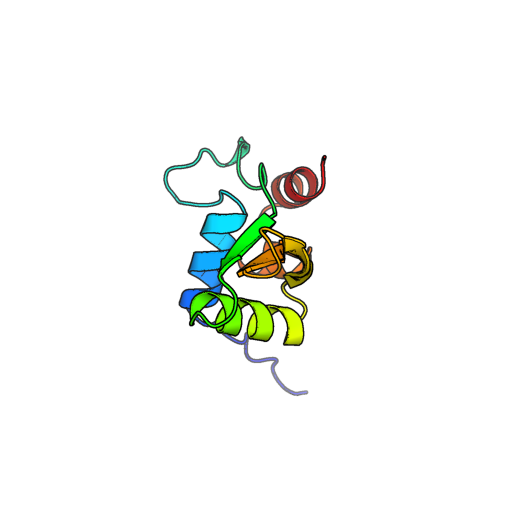VCVSNPRDPSSSVNNPDD